Protein AF-A0A527ZBE0-F1 (afdb_monomer)

Solvent-accessible surface area (backbone atoms only — not comparable to full-atom values): 5019 Å² total; per-residue (Å²): 113,75,69,58,58,57,54,57,59,60,63,58,65,67,76,70,67,75,77,82,74,82,75,65,60,73,61,46,56,63,58,40,66,76,46,53,81,36,32,37,58,91,43,96,46,72,63,89,32,54,40,47,44,77,45,82,84,34,54,34,62,61,64,83,98,52,89,63,55,70,67,44,37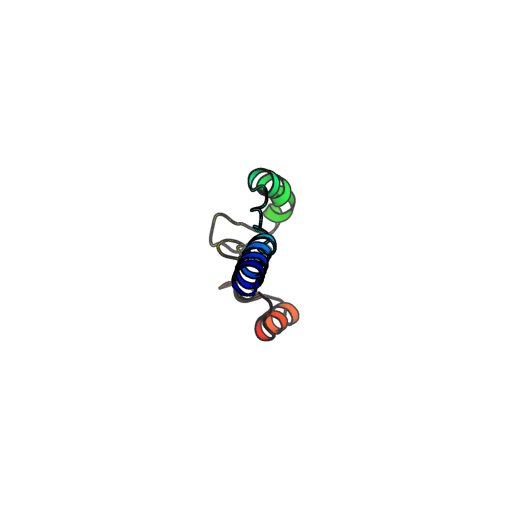,50,41,21,75,75,66,40,82

Mean predicted aligned error: 9.73 Å

Nearest PDB structures (foldseek):
  7ljx-assembly2_B  TM=9.376E-01  e=1.487E-03  Rattus norvegicus
  1hro-assembly2_B  TM=8.878E-01  e=2.789E-03  Rhodopila globiformis
  3nbs-assembly2_D  TM=9.394E-01  e=4.548E-03  Equus caballus
  6xnk-assembly2_G  TM=9.068E-01  e=1.128E-02  Homo sapiens

Secondary structure (DSSP, 8-state):
-HHHHHHHHHHHGGGG----PPP-HHHHHHHHTTTTTT--SSSS--SSS---TT-TTPPTT--TT----HHHHHHHHTT--

Structure (mmCIF, N/CA/C/O backbone):
data_AF-A0A527ZBE0-F1
#
_entry.id   AF-A0A527ZBE0-F1
#
loop_
_atom_site.group_PDB
_atom_site.id
_atom_site.type_symbol
_atom_site.label_atom_id
_atom_site.label_alt_id
_atom_site.label_comp_id
_atom_site.label_asym_id
_atom_site.label_entity_id
_atom_site.label_seq_id
_atom_site.pdbx_PDB_ins_code
_atom_site.Cartn_x
_atom_site.Cartn_y
_atom_site.Cartn_z
_atom_site.occupancy
_atom_site.B_iso_or_equiv
_atom_site.auth_seq_id
_atom_site.auth_comp_id
_atom_site.auth_asym_id
_atom_site.auth_atom_id
_atom_site.pdbx_PDB_model_num
ATOM 1 N N . MET A 1 1 ? -34.128 20.385 -42.776 1.00 52.19 1 MET A N 1
ATOM 2 C CA . MET A 1 1 ? -33.605 21.147 -41.613 1.00 52.19 1 MET A CA 1
ATOM 3 C C . MET A 1 1 ? -33.685 20.378 -40.291 1.00 52.19 1 MET A C 1
ATOM 5 O O . MET A 1 1 ? -32.684 20.350 -39.594 1.00 52.19 1 MET A O 1
ATOM 9 N N . ARG A 1 2 ? -34.785 19.679 -39.958 1.00 54.16 2 ARG A N 1
ATOM 10 C CA . ARG A 1 2 ? -34.887 18.857 -38.725 1.00 54.16 2 ARG A CA 1
ATOM 11 C C . ARG A 1 2 ? -33.913 17.662 -38.640 1.00 54.16 2 ARG A C 1
ATOM 13 O O . ARG A 1 2 ? -33.413 17.373 -37.563 1.00 54.16 2 ARG A O 1
ATOM 20 N N . ALA A 1 3 ? -33.593 17.015 -39.765 1.00 49.91 3 ALA A N 1
ATOM 21 C CA . ALA A 1 3 ? -32.664 15.874 -39.798 1.00 49.91 3 ALA A CA 1
ATOM 22 C C . ALA A 1 3 ? -31.182 16.270 -39.627 1.00 49.91 3 ALA A C 1
ATOM 24 O O . ALA A 1 3 ? -30.402 15.507 -39.070 1.00 49.91 3 ALA A O 1
ATOM 25 N N . ILE A 1 4 ? -30.806 17.486 -40.042 1.00 54.22 4 ILE A N 1
ATOM 26 C CA . ILE A 1 4 ? -29.438 18.013 -39.885 1.00 54.22 4 ILE A CA 1
ATOM 27 C C . ILE A 1 4 ? -29.171 18.351 -38.408 1.00 54.22 4 ILE A C 1
ATOM 29 O O . ILE A 1 4 ? -28.092 18.070 -37.897 1.00 54.22 4 ILE A O 1
ATOM 33 N N . ALA A 1 5 ? -30.181 18.865 -37.697 1.00 52.12 5 ALA A N 1
ATOM 34 C CA . ALA A 1 5 ? -30.091 19.149 -36.265 1.00 52.12 5 ALA A CA 1
ATOM 35 C C . ALA A 1 5 ? -29.908 17.879 -35.408 1.00 52.12 5 ALA A C 1
ATOM 37 O O . ALA A 1 5 ? -29.180 17.920 -34.422 1.00 52.12 5 ALA A O 1
ATOM 38 N N . LEU A 1 6 ? -30.502 16.745 -35.808 1.00 51.69 6 LEU A N 1
ATOM 39 C CA . LEU A 1 6 ? -30.374 15.464 -35.094 1.00 51.69 6 LEU A CA 1
ATOM 40 C C . LEU A 1 6 ? -29.002 14.792 -35.305 1.00 51.69 6 LEU A C 1
ATOM 42 O O . LEU A 1 6 ? -28.453 14.203 -34.374 1.00 51.69 6 LEU A O 1
ATOM 46 N N . PHE A 1 7 ? -28.409 14.925 -36.497 1.00 53.56 7 PHE A N 1
ATOM 47 C CA . PHE A 1 7 ? -27.048 14.439 -36.766 1.00 53.56 7 PHE A CA 1
ATOM 48 C C . PHE A 1 7 ? -25.966 15.292 -36.083 1.00 53.56 7 PHE A C 1
ATOM 50 O O . PHE A 1 7 ? -24.953 14.761 -35.617 1.00 53.56 7 PHE A O 1
ATOM 57 N N . ALA A 1 8 ? -26.197 16.602 -35.957 1.00 53.78 8 ALA A N 1
ATOM 58 C CA . ALA A 1 8 ? -25.280 17.504 -35.264 1.00 53.78 8 ALA A CA 1
ATOM 59 C C . ALA A 1 8 ? -25.177 17.188 -33.759 1.00 53.78 8 ALA A C 1
ATOM 61 O O . ALA A 1 8 ? -24.087 17.244 -33.196 1.00 53.78 8 ALA A O 1
ATOM 62 N N . THR A 1 9 ? -26.275 16.778 -33.113 1.0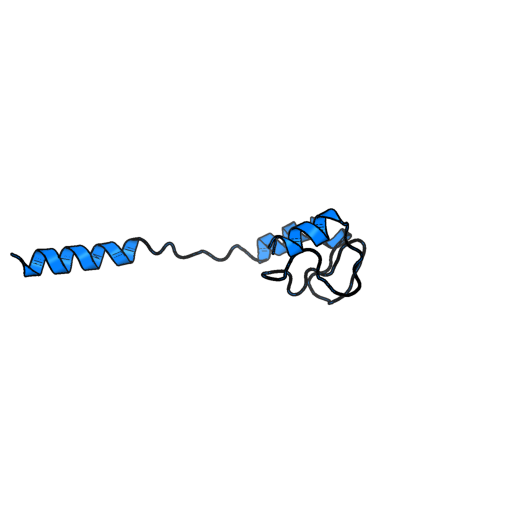0 54.47 9 THR A N 1
ATOM 63 C CA . THR A 1 9 ? -26.274 16.433 -31.680 1.00 54.47 9 THR A CA 1
ATOM 64 C C . THR A 1 9 ? -25.611 15.090 -31.362 1.00 54.47 9 THR A C 1
ATOM 66 O O . THR A 1 9 ? -24.992 14.960 -30.310 1.00 54.47 9 THR A O 1
ATOM 69 N N . ALA A 1 10 ? -25.677 14.099 -32.261 1.00 54.28 10 ALA A N 1
ATOM 70 C CA . ALA A 1 10 ? -25.063 12.783 -32.034 1.00 54.28 10 ALA A CA 1
ATOM 71 C C . ALA A 1 10 ? -23.522 12.822 -32.083 1.00 54.28 10 ALA A C 1
ATOM 73 O O . ALA A 1 10 ? -22.851 12.073 -31.377 1.00 54.28 10 ALA A O 1
ATOM 74 N N . SER A 1 11 ? -22.959 13.734 -32.878 1.00 55.78 11 SER A N 1
ATOM 75 C CA . SER A 1 11 ? -21.510 13.851 -33.097 1.00 55.78 11 SER A CA 1
ATOM 76 C C . SER A 1 11 ? -20.761 14.472 -31.906 1.00 55.78 11 SER A C 1
ATOM 78 O O . SER A 1 11 ? -19.583 14.194 -31.700 1.00 55.78 11 SER A O 1
ATOM 80 N N . VAL A 1 12 ? -21.441 15.285 -31.087 1.00 57.09 12 VAL A N 1
ATOM 81 C CA . VAL A 1 12 ? -20.841 15.958 -29.917 1.00 57.09 12 VAL A CA 1
ATOM 82 C C . VAL A 1 12 ? -20.667 15.002 -28.728 1.00 57.09 12 VAL A C 1
ATOM 84 O O . VAL A 1 12 ? -19.754 15.181 -27.926 1.00 57.09 12 VAL A O 1
ATOM 87 N N . ALA A 1 13 ? -21.480 13.944 -28.628 1.00 57.16 13 ALA A N 1
ATOM 88 C CA . ALA A 1 13 ? -21.435 13.006 -27.503 1.00 57.16 13 ALA A CA 1
ATOM 89 C C . ALA A 1 13 ? -20.165 12.129 -27.470 1.00 57.16 13 ALA A C 1
ATOM 91 O O . ALA A 1 13 ? -19.766 11.668 -26.403 1.00 57.16 13 ALA A O 1
ATOM 92 N N . ILE A 1 14 ? -19.501 11.924 -28.613 1.00 59.62 14 ILE A N 1
ATOM 93 C CA . ILE A 1 14 ? -18.310 11.062 -28.727 1.00 59.62 14 ILE A CA 1
ATOM 94 C C . ILE A 1 14 ? -17.047 11.769 -28.192 1.00 59.62 14 ILE A C 1
ATOM 96 O O . ILE A 1 14 ? -16.111 11.120 -27.739 1.00 59.62 14 ILE A O 1
ATOM 100 N N . LEU A 1 15 ? -17.025 13.106 -28.173 1.00 58.19 15 LEU A N 1
ATOM 101 C CA . LEU A 1 15 ? -15.859 13.900 -27.758 1.00 58.19 15 LEU A CA 1
ATOM 102 C C . LEU A 1 15 ? -15.691 14.025 -26.232 1.00 58.19 15 LEU A C 1
ATOM 104 O O . LEU A 1 15 ? -14.679 14.551 -25.778 1.00 58.19 15 LEU A O 1
ATOM 108 N N . VAL A 1 16 ? -16.660 13.561 -25.435 1.00 63.03 16 VAL A N 1
ATOM 109 C CA . VAL A 1 16 ? -16.659 13.730 -23.966 1.00 63.03 16 VAL A CA 1
ATOM 110 C C . VAL A 1 16 ? -16.135 12.488 -23.231 1.00 63.03 16 VAL A C 1
ATOM 112 O O . VAL A 1 16 ? -15.954 12.509 -22.015 1.00 63.03 16 VAL A O 1
ATOM 115 N N . THR A 1 17 ? -15.838 11.391 -23.936 1.00 62.88 17 THR A N 1
ATOM 116 C CA . THR A 1 17 ? -15.215 10.219 -23.311 1.00 62.88 17 THR A CA 1
ATOM 117 C C . THR A 1 17 ? -13.712 10.447 -23.173 1.00 62.88 17 THR A C 1
ATOM 119 O O . THR A 1 17 ? -12.933 10.069 -24.047 1.00 62.88 17 THR A O 1
ATOM 122 N N . SER A 1 18 ? -13.293 11.076 -22.071 1.00 65.38 18 SER A N 1
ATOM 123 C CA . SER A 1 18 ? -11.885 11.120 -21.665 1.00 65.38 18 SER A CA 1
ATOM 124 C C . SER A 1 18 ? -11.349 9.694 -21.562 1.00 65.38 18 SER A C 1
ATOM 126 O O . SER A 1 18 ? -11.694 8.957 -20.638 1.00 65.38 18 SER A O 1
ATOM 128 N N . GLN A 1 19 ? -10.512 9.291 -22.516 1.00 66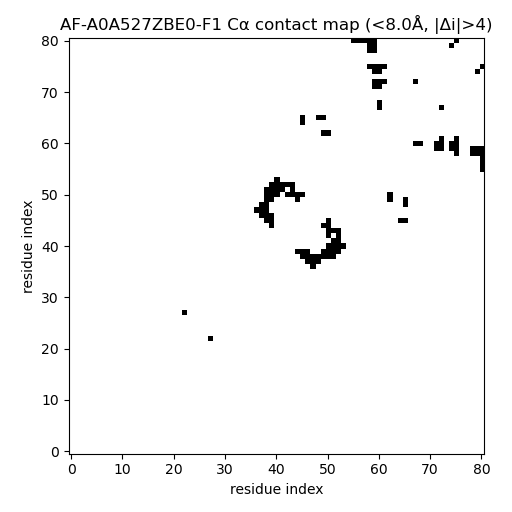.12 19 GLN A N 1
ATOM 129 C CA . GLN A 1 19 ? -9.797 8.024 -22.444 1.00 66.12 19 GLN A CA 1
ATOM 130 C C . GLN A 1 19 ? -8.868 8.081 -21.226 1.00 66.12 19 GLN A C 1
ATOM 132 O O . GLN A 1 19 ? -7.907 8.851 -21.214 1.00 66.12 19 GLN A O 1
ATOM 137 N N . SER A 1 20 ? -9.156 7.303 -20.179 1.00 66.69 20 SER A N 1
ATOM 138 C CA . SER A 1 20 ? -8.237 7.159 -19.050 1.00 66.69 20 SER A CA 1
ATOM 139 C C . SER A 1 20 ? -6.921 6.578 -19.560 1.00 66.69 20 SER A C 1
ATOM 141 O O . SER A 1 20 ? -6.868 5.429 -19.994 1.00 66.69 20 SER A O 1
ATOM 143 N N . GLN A 1 21 ? -5.855 7.375 -19.532 1.00 72.56 21 GLN A N 1
ATOM 144 C CA . GLN A 1 21 ? -4.524 6.887 -19.862 1.00 72.56 21 GLN A CA 1
ATOM 145 C C . GLN A 1 21 ? -3.994 6.059 -18.692 1.00 72.56 21 GLN A C 1
ATOM 147 O O . GLN A 1 21 ? -3.940 6.537 -17.556 1.00 72.56 21 GLN A O 1
ATOM 152 N N . ALA A 1 22 ? -3.603 4.813 -18.964 1.00 71.12 22 ALA A N 1
ATOM 153 C CA . ALA A 1 22 ? -2.835 4.032 -18.005 1.00 71.12 22 ALA A CA 1
ATOM 154 C C . ALA A 1 22 ? -1.528 4.779 -17.681 1.00 71.12 22 ALA A C 1
ATOM 156 O O . ALA A 1 22 ? -0.864 5.302 -18.576 1.00 71.12 22 ALA A O 1
ATOM 157 N N . GLN A 1 23 ? -1.180 4.862 -16.396 1.00 81.81 23 GLN A N 1
ATOM 158 C CA . GLN A 1 23 ? 0.078 5.465 -15.948 1.00 81.81 23 GLN A CA 1
ATOM 159 C C . GLN A 1 23 ? 1.278 4.574 -16.321 1.00 81.81 23 GLN A C 1
ATOM 161 O O . GLN A 1 23 ? 1.136 3.359 -16.464 1.00 81.81 23 GLN A O 1
ATOM 166 N N . ASP A 1 24 ? 2.468 5.173 -16.447 1.00 92.75 24 ASP A N 1
ATOM 167 C CA . ASP A 1 24 ? 3.717 4.462 -16.752 1.00 92.75 24 ASP A CA 1
ATOM 168 C C . ASP A 1 24 ? 4.121 3.528 -15.596 1.00 92.75 24 ASP A C 1
ATOM 170 O O . ASP A 1 24 ? 4.603 3.959 -14.542 1.00 92.75 24 ASP A O 1
ATOM 174 N N . ALA A 1 25 ? 3.939 2.225 -15.809 1.00 91.81 25 ALA A N 1
ATOM 175 C CA . ALA A 1 25 ? 4.285 1.198 -14.835 1.00 91.81 25 ALA A CA 1
ATOM 176 C C . ALA A 1 25 ? 5.799 1.112 -14.568 1.00 91.81 25 ALA A C 1
ATOM 178 O O . ALA A 1 25 ? 6.194 0.857 -13.431 1.00 91.81 25 ALA A O 1
ATOM 179 N N . ALA A 1 26 ? 6.648 1.376 -15.567 1.00 93.88 26 ALA A N 1
ATOM 180 C CA . ALA A 1 26 ? 8.101 1.341 -15.405 1.00 93.88 26 ALA A CA 1
ATOM 181 C C . ALA A 1 26 ? 8.593 2.517 -14.546 1.00 93.88 26 ALA A C 1
ATOM 183 O O . ALA A 1 26 ? 9.491 2.366 -13.713 1.00 93.88 26 ALA A O 1
ATOM 184 N N . ALA A 1 27 ? 7.977 3.694 -14.687 1.00 94.94 27 ALA A N 1
ATOM 185 C CA . ALA A 1 27 ? 8.188 4.794 -13.748 1.00 94.94 27 ALA A CA 1
ATOM 186 C C . ALA A 1 27 ? 7.668 4.444 -12.341 1.00 94.94 27 ALA A C 1
ATOM 188 O O . ALA A 1 27 ? 8.348 4.713 -11.346 1.00 94.94 27 ALA A O 1
ATOM 189 N N . GLY A 1 28 ? 6.502 3.795 -12.249 1.00 94.31 28 GLY A N 1
ATOM 190 C CA . GLY A 1 28 ? 5.923 3.317 -10.991 1.00 94.31 28 GLY A CA 1
ATOM 191 C C . GLY A 1 28 ? 6.834 2.350 -10.229 1.00 94.31 28 GLY A C 1
ATOM 192 O O . GLY A 1 28 ? 7.024 2.511 -9.023 1.00 94.31 28 GLY A O 1
ATOM 193 N N . GLU A 1 29 ? 7.474 1.409 -10.925 1.00 94.94 29 GLU A N 1
ATOM 194 C CA . GLU A 1 29 ? 8.447 0.475 -10.344 1.00 94.94 29 GLU A CA 1
ATOM 195 C C . GLU A 1 29 ? 9.611 1.214 -9.665 1.00 94.94 29 GLU A C 1
ATOM 197 O O . GLU A 1 29 ? 9.981 0.907 -8.527 1.00 94.94 29 GLU A O 1
ATOM 202 N N . LYS A 1 30 ? 10.142 2.263 -10.310 1.00 96.56 30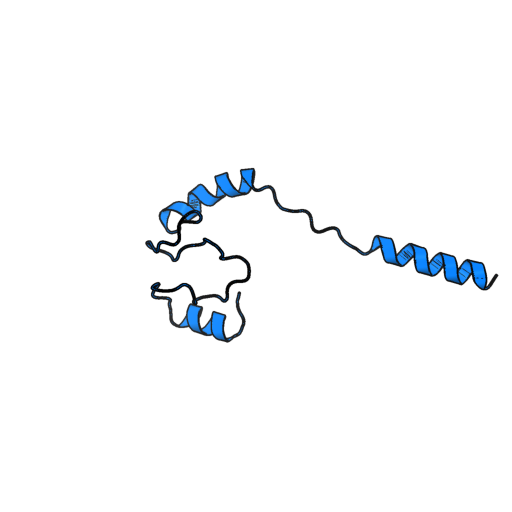 LYS A N 1
ATOM 203 C CA . LYS A 1 30 ? 11.204 3.104 -9.731 1.00 96.56 30 LYS A CA 1
ATOM 204 C C . LYS A 1 30 ? 10.731 3.818 -8.465 1.00 96.56 30 LYS A C 1
ATOM 206 O O . LYS A 1 30 ? 11.465 3.873 -7.479 1.00 96.56 30 LYS A O 1
ATOM 211 N N . VAL A 1 31 ? 9.504 4.343 -8.457 1.00 96.50 31 VAL A N 1
ATOM 212 C CA . VAL A 1 31 ? 8.914 4.995 -7.273 1.00 96.50 31 VAL A CA 1
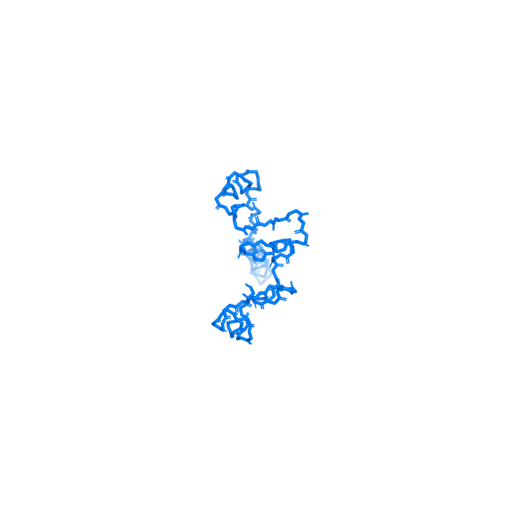ATOM 213 C C . VAL A 1 31 ? 8.688 3.990 -6.141 1.00 96.50 31 VAL A C 1
ATOM 215 O O . VAL A 1 31 ? 8.944 4.312 -4.976 1.00 96.50 31 VAL A O 1
ATOM 218 N N . PHE A 1 32 ? 8.295 2.757 -6.471 1.00 97.06 32 PHE A N 1
ATOM 219 C CA . PHE A 1 32 ? 8.043 1.692 -5.501 1.00 97.06 32 PHE A CA 1
ATOM 220 C C . PHE A 1 32 ? 9.283 1.321 -4.674 1.00 97.06 32 PHE A C 1
ATOM 222 O O . PHE A 1 32 ? 9.154 0.771 -3.579 1.00 97.06 32 PHE A O 1
ATOM 229 N N . ALA A 1 33 ? 10.489 1.706 -5.108 1.00 96.75 33 ALA A N 1
ATOM 230 C CA . ALA A 1 33 ? 11.702 1.602 -4.300 1.00 96.75 33 ALA A CA 1
ATOM 231 C C . ALA A 1 33 ? 11.582 2.280 -2.919 1.00 96.75 33 ALA A C 1
ATOM 233 O O . ALA A 1 33 ? 12.241 1.847 -1.976 1.00 96.75 33 ALA A O 1
ATOM 234 N N . LYS A 1 34 ? 10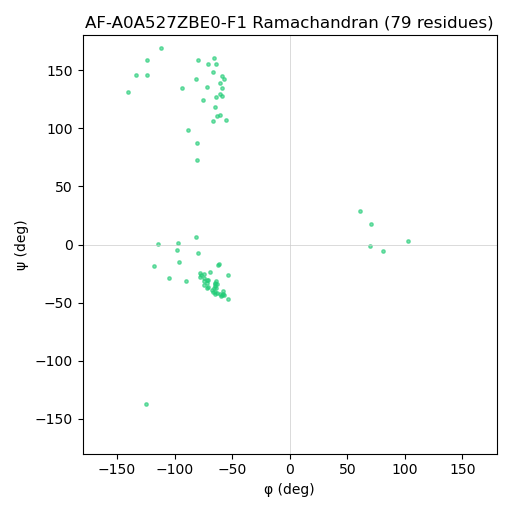.720 3.295 -2.779 1.00 97.00 34 LYS A N 1
ATOM 235 C CA . LYS A 1 34 ? 10.411 3.953 -1.497 1.00 97.00 34 LYS A CA 1
ATOM 236 C C . LYS A 1 34 ? 9.443 3.140 -0.632 1.00 97.00 34 LYS A C 1
ATOM 238 O O . LYS A 1 34 ? 9.479 3.230 0.588 1.00 97.00 34 LYS A O 1
ATOM 243 N N . CYS A 1 35 ? 8.582 2.342 -1.256 1.00 97.75 35 CYS A N 1
ATOM 244 C CA . CY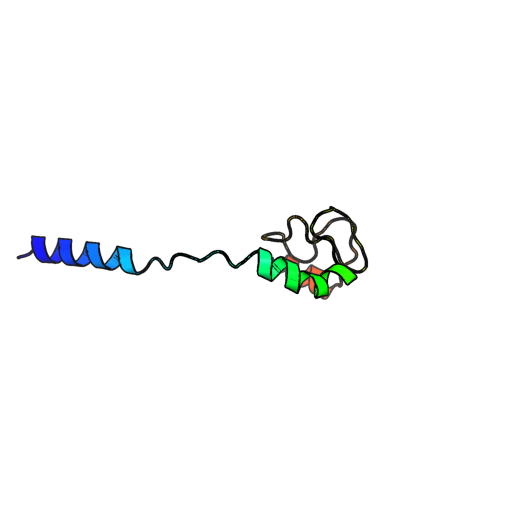S A 1 35 ? 7.528 1.564 -0.605 1.00 97.75 35 CYS A CA 1
ATOM 245 C C . CYS A 1 35 ? 8.013 0.167 -0.191 1.00 97.75 35 CYS A C 1
ATOM 247 O O . CYS A 1 35 ? 7.560 -0.371 0.821 1.00 97.75 35 CYS A O 1
ATOM 249 N N . LYS A 1 36 ? 8.961 -0.410 -0.949 1.00 96.56 36 LYS A N 1
ATOM 250 C CA . LYS A 1 36 ? 9.442 -1.796 -0.787 1.00 96.56 36 LYS A CA 1
ATOM 251 C C . LYS A 1 36 ? 10.105 -2.094 0.562 1.00 96.56 36 LYS A C 1
ATOM 253 O O . LYS A 1 36 ? 10.273 -3.257 0.926 1.00 96.56 36 LYS A O 1
ATOM 258 N N . VAL A 1 37 ? 10.501 -1.046 1.292 1.00 96.75 37 VAL A N 1
ATOM 259 C CA . VAL A 1 37 ? 11.022 -1.161 2.661 1.00 96.75 37 VAL A CA 1
ATOM 260 C C . VAL A 1 37 ? 9.955 -1.706 3.612 1.00 96.75 37 VAL A C 1
ATOM 262 O O . VAL A 1 37 ? 10.256 -2.551 4.451 1.00 96.75 37 VAL A O 1
ATOM 265 N N . CYS A 1 38 ? 8.697 -1.298 3.426 1.00 98.31 38 CYS A N 1
ATOM 266 C CA . CYS A 1 38 ? 7.586 -1.719 4.274 1.00 98.31 38 CYS A CA 1
ATOM 267 C C . CYS A 1 38 ? 6.676 -2.751 3.606 1.00 98.31 38 CYS A C 1
ATOM 269 O O . CYS A 1 38 ? 6.082 -3.562 4.309 1.00 98.31 38 CYS A O 1
ATOM 271 N N . HIS A 1 39 ? 6.570 -2.735 2.278 1.00 98.50 39 HIS A N 1
ATOM 272 C CA . HIS A 1 39 ? 5.583 -3.512 1.534 1.00 98.50 39 HIS A CA 1
ATOM 273 C C . HIS A 1 39 ? 6.213 -4.436 0.489 1.00 98.50 39 HIS A C 1
ATOM 275 O O . HIS A 1 39 ? 7.325 -4.214 0.015 1.00 98.50 39 HIS A O 1
ATOM 281 N N . VAL A 1 40 ? 5.468 -5.465 0.095 1.00 96.94 40 VAL A N 1
ATOM 282 C CA . VAL A 1 40 ? 5.755 -6.323 -1.066 1.00 96.94 40 VAL A CA 1
ATOM 283 C C . VAL A 1 40 ? 4.559 -6.308 -2.000 1.00 96.94 40 VAL A C 1
ATOM 285 O O . VAL A 1 40 ? 3.429 -6.187 -1.540 1.00 96.94 40 VAL A O 1
ATOM 288 N N . VAL A 1 41 ? 4.808 -6.388 -3.304 1.00 95.88 41 VAL A N 1
ATOM 289 C CA . VAL A 1 41 ? 3.763 -6.325 -4.342 1.00 95.88 41 VAL A CA 1
ATOM 290 C C . VAL A 1 41 ? 3.690 -7.610 -5.170 1.00 95.88 41 VAL A C 1
ATOM 292 O O . VAL A 1 41 ? 2.669 -7.896 -5.779 1.00 95.88 41 VAL A O 1
ATOM 295 N N . ASP A 1 42 ? 4.750 -8.413 -5.137 1.00 94.12 42 ASP A N 1
ATOM 296 C CA . ASP A 1 42 ? 4.949 -9.640 -5.908 1.00 94.12 42 ASP A CA 1
ATOM 297 C C . ASP A 1 42 ? 4.578 -10.917 -5.137 1.00 94.12 42 ASP A C 1
ATOM 299 O O . ASP A 1 42 ? 4.442 -11.985 -5.730 1.00 94.12 42 ASP A O 1
ATOM 303 N N . LYS A 1 43 ? 4.423 -10.825 -3.812 1.00 94.62 43 LYS A N 1
ATOM 304 C CA . LYS A 1 43 ? 4.122 -11.959 -2.930 1.00 94.62 43 LYS A CA 1
ATOM 305 C C . LYS A 1 43 ? 3.009 -11.616 -1.960 1.00 94.62 43 LYS A C 1
ATOM 307 O O . LYS A 1 43 ? 2.926 -10.493 -1.455 1.00 94.62 43 LYS A O 1
ATOM 312 N N . ASP A 1 44 ? 2.193 -12.611 -1.646 1.00 95.25 44 ASP A N 1
ATOM 313 C CA . ASP A 1 44 ? 1.197 -12.516 -0.585 1.00 95.25 44 ASP A CA 1
ATOM 314 C C . ASP A 1 44 ? 1.858 -12.740 0.787 1.00 95.25 44 ASP A C 1
ATOM 316 O O . ASP A 1 44 ? 1.798 -13.815 1.379 1.00 95.25 44 ASP A O 1
ATOM 320 N N . GLN A 1 45 ? 2.625 -11.742 1.234 1.00 96.06 45 GLN A N 1
ATOM 321 C CA . GLN A 1 45 ? 3.384 -11.792 2.480 1.00 96.06 45 GLN A CA 1
ATOM 322 C C . GLN A 1 45 ? 3.325 -10.444 3.205 1.00 96.06 45 GLN A C 1
ATOM 324 O O . GLN A 1 45 ? 3.627 -9.397 2.636 1.00 96.06 45 GLN A O 1
ATOM 329 N N . ASN A 1 46 ? 3.024 -10.475 4.500 1.00 97.38 46 ASN A N 1
ATOM 330 C CA . ASN A 1 46 ? 3.088 -9.297 5.360 1.00 97.38 46 ASN A CA 1
ATOM 331 C C . ASN A 1 46 ? 4.525 -9.016 5.828 1.00 97.38 46 ASN A C 1
ATOM 333 O O . ASN A 1 46 ? 5.290 -9.935 6.130 1.00 97.38 46 ASN A O 1
ATOM 337 N N . LYS A 1 47 ? 4.886 -7.733 5.902 1.00 95.94 47 LYS A N 1
ATOM 338 C CA . LYS A 1 47 ? 6.142 -7.227 6.478 1.00 95.94 47 LYS A CA 1
ATOM 339 C C . LYS A 1 47 ? 5.807 -6.200 7.570 1.00 95.94 47 LYS A C 1
ATOM 341 O O . LYS A 1 47 ? 4.888 -6.413 8.354 1.00 95.94 47 LYS A O 1
ATOM 346 N N . VAL A 1 48 ? 6.531 -5.077 7.605 1.00 97.62 48 VAL A N 1
ATOM 347 C CA . VAL A 1 48 ? 6.169 -3.893 8.397 1.00 97.62 48 VAL A CA 1
ATOM 348 C C . VAL A 1 48 ? 4.778 -3.394 7.992 1.00 97.62 48 VAL A C 1
ATOM 350 O O . VAL A 1 48 ? 3.987 -3.022 8.852 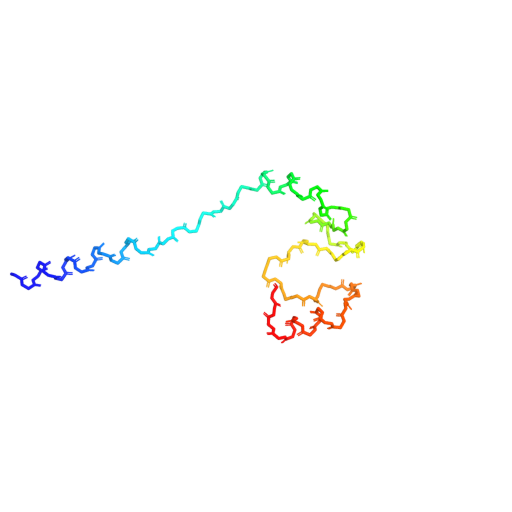1.00 97.62 48 VAL A O 1
ATOM 353 N N . GLY A 1 49 ? 4.468 -3.420 6.692 1.00 97.81 49 GLY A N 1
ATOM 354 C CA . GLY A 1 49 ? 3.136 -3.188 6.142 1.00 97.81 49 GLY A CA 1
ATOM 355 C C . GLY A 1 49 ? 2.524 -4.451 5.514 1.00 97.81 49 GLY A C 1
ATOM 356 O O . GLY A 1 49 ? 3.224 -5.451 5.318 1.00 97.81 49 GLY A O 1
ATOM 357 N N . PRO A 1 50 ? 1.223 -4.419 5.176 1.00 98.38 50 PRO A N 1
ATOM 358 C CA . PRO A 1 50 ? 0.543 -5.515 4.488 1.00 98.38 50 PRO A CA 1
ATOM 359 C C . PRO A 1 50 ? 1.081 -5.735 3.070 1.00 98.38 50 PRO A C 1
ATOM 361 O O . PRO A 1 50 ? 1.640 -4.809 2.469 1.00 98.38 50 PRO A O 1
ATOM 364 N N . SER A 1 51 ? 0.844 -6.915 2.490 1.00 98.00 51 SER A N 1
ATOM 365 C CA . SER A 1 51 ? 1.083 -7.106 1.055 1.00 98.00 51 SER A CA 1
ATOM 366 C C . SER A 1 51 ? 0.218 -6.153 0.224 1.00 98.00 51 SER A C 1
ATOM 368 O O . SER A 1 51 ? -0.962 -5.927 0.505 1.00 98.00 51 SER A O 1
ATOM 370 N N . LEU A 1 52 ? 0.812 -5.593 -0.827 1.00 97.88 52 LEU A N 1
ATOM 371 C CA . LEU A 1 52 ? 0.148 -4.773 -1.836 1.00 97.88 52 LEU A CA 1
ATOM 372 C C . LEU A 1 52 ? -0.226 -5.577 -3.089 1.00 97.88 52 LEU A C 1
ATOM 374 O O . LEU A 1 52 ? -0.818 -5.016 -4.010 1.00 97.88 52 LEU A O 1
ATOM 378 N N . SER A 1 53 ? 0.052 -6.885 -3.118 1.00 96.69 53 SER A N 1
ATOM 379 C CA . SER A 1 53 ? -0.488 -7.762 -4.159 1.00 96.69 53 SER A CA 1
ATOM 380 C C . SER A 1 53 ? -2.018 -7.702 -4.129 1.00 96.69 53 SER A C 1
ATOM 382 O O . SER A 1 53 ? -2.628 -7.806 -3.059 1.00 96.69 53 SER A O 1
ATOM 384 N N . GLY A 1 54 ? -2.637 -7.436 -5.282 1.00 94.31 54 GLY A N 1
ATOM 385 C CA . GLY A 1 54 ? -4.090 -7.281 -5.404 1.00 94.31 54 GLY A CA 1
ATOM 386 C C . GLY A 1 54 ? -4.681 -6.130 -4.578 1.00 94.31 54 GLY A C 1
ATOM 387 O O . GLY A 1 54 ? -5.817 -6.234 -4.126 1.00 94.31 54 GLY A O 1
ATOM 388 N N . VAL A 1 55 ? -3.922 -5.058 -4.310 1.00 96.31 55 VAL A N 1
ATOM 389 C CA . VAL A 1 55 ? -4.425 -3.919 -3.516 1.00 96.31 55 VAL A CA 1
ATOM 390 C C . VAL A 1 55 ? -5.456 -3.069 -4.261 1.00 96.31 55 VAL A C 1
ATOM 392 O O . VAL A 1 55 ? -6.345 -2.505 -3.634 1.00 96.31 55 VAL A O 1
ATOM 395 N N . ILE A 1 56 ? -5.373 -2.985 -5.590 1.00 95.19 56 ILE A N 1
ATOM 396 C CA . ILE A 1 56 ? -6.279 -2.151 -6.385 1.00 95.19 56 ILE A CA 1
ATOM 397 C C . ILE A 1 56 ? -7.709 -2.691 -6.280 1.00 95.19 56 ILE A C 1
ATOM 399 O O . ILE A 1 56 ? -7.983 -3.824 -6.666 1.00 95.19 56 ILE A O 1
ATOM 403 N N . GLY A 1 57 ? -8.615 -1.871 -5.742 1.00 95.75 57 GLY A N 1
ATOM 404 C CA . GLY A 1 57 ? -10.027 -2.215 -5.540 1.00 95.75 57 GLY A CA 1
ATOM 405 C C . GLY A 1 57 ? -10.321 -3.053 -4.289 1.00 95.75 57 GLY A C 1
ATOM 406 O O . GLY A 1 57 ? -11.492 -3.261 -3.962 1.00 95.75 57 GLY A O 1
ATOM 407 N N . ARG A 1 58 ? -9.294 -3.505 -3.558 1.00 97.31 58 ARG A N 1
ATOM 408 C CA . ARG A 1 58 ? -9.469 -4.164 -2.257 1.00 97.31 58 ARG A CA 1
ATOM 409 C C . ARG A 1 58 ? -10.015 -3.155 -1.247 1.00 97.31 58 ARG A C 1
ATOM 411 O O . ARG A 1 58 ? -9.712 -1.985 -1.352 1.00 97.31 58 ARG A O 1
ATOM 418 N N . THR A 1 59 ? -10.817 -3.586 -0.274 1.00 98.25 59 THR A N 1
ATOM 419 C CA . THR A 1 59 ? -11.257 -2.702 0.821 1.00 98.25 59 THR A CA 1
ATOM 420 C C . THR A 1 59 ? -10.086 -2.416 1.770 1.00 98.25 59 THR A C 1
ATOM 422 O O . THR A 1 59 ? -9.369 -3.345 2.164 1.00 98.25 59 THR A O 1
ATOM 425 N N . ALA A 1 60 ? -9.904 -1.166 2.189 1.00 98.31 60 ALA A N 1
ATOM 426 C CA . ALA A 1 60 ? -8.822 -0.778 3.086 1.00 98.31 60 ALA A CA 1
ATOM 427 C C . ALA A 1 60 ? -8.880 -1.543 4.420 1.00 98.31 60 ALA A C 1
ATOM 429 O O . ALA A 1 60 ? -9.950 -1.855 4.938 1.00 98.31 60 ALA A O 1
ATOM 430 N N . GLY A 1 61 ? -7.718 -1.870 4.992 1.00 97.69 61 GLY A N 1
ATOM 431 C CA . GLY A 1 61 ? -7.653 -2.532 6.300 1.00 97.69 61 GLY A CA 1
ATOM 432 C C . GLY A 1 61 ? -8.116 -3.996 6.335 1.00 97.69 61 GLY A C 1
ATOM 433 O O . GLY A 1 61 ? -8.408 -4.497 7.417 1.00 97.69 61 GLY A O 1
ATOM 434 N N . THR A 1 62 ? -8.205 -4.684 5.187 1.00 97.75 62 THR A N 1
ATOM 435 C CA . THR A 1 62 ? -8.763 -6.055 5.109 1.00 97.75 62 THR A CA 1
ATOM 436 C C . THR A 1 62 ? -7.776 -7.151 4.710 1.00 97.75 62 THR A C 1
ATOM 438 O O . THR A 1 62 ? -8.169 -8.312 4.619 1.00 97.75 62 THR A O 1
ATOM 441 N N . HIS A 1 63 ? -6.502 -6.829 4.464 1.00 97.88 63 HIS A N 1
ATOM 442 C CA . HIS A 1 63 ? -5.542 -7.851 4.052 1.00 97.88 63 HIS A CA 1
ATOM 443 C C . HIS A 1 63 ? -5.338 -8.908 5.162 1.00 97.88 63 HIS A C 1
ATOM 445 O O . HIS A 1 63 ? -5.043 -8.525 6.302 1.00 97.88 63 HIS A O 1
ATOM 451 N N . PRO A 1 64 ? -5.482 -10.215 4.865 1.00 96.19 64 PRO A N 1
ATOM 452 C CA . PRO A 1 64 ? -5.435 -11.265 5.876 1.00 96.19 64 PRO A CA 1
ATOM 453 C C . PRO A 1 64 ? -4.138 -11.271 6.686 1.00 96.19 64 PRO A C 1
ATOM 455 O O . PRO A 1 64 ? -3.045 -11.019 6.180 1.00 96.19 64 PRO A O 1
ATOM 458 N N . GLY A 1 65 ? -4.260 -11.567 7.979 1.00 96.06 65 GLY A N 1
ATOM 459 C CA . GLY A 1 65 ? -3.110 -11.737 8.868 1.00 96.06 65 GLY A CA 1
ATOM 460 C C . GLY A 1 65 ? -2.323 -10.461 9.198 1.00 96.06 65 GLY A C 1
ATOM 461 O O . GLY A 1 65 ? -1.379 -10.546 9.982 1.00 96.06 65 GLY A O 1
ATOM 462 N N . PHE A 1 66 ? -2.689 -9.288 8.664 1.00 98.25 66 PHE A N 1
ATOM 463 C CA . PHE A 1 66 ? -2.070 -8.015 9.043 1.00 98.25 66 PHE A CA 1
ATOM 464 C C . PHE A 1 66 ? -2.864 -7.314 10.153 1.00 98.25 66 PHE A C 1
ATOM 466 O O . PHE A 1 66 ? -4.088 -7.200 10.095 1.00 98.25 66 PHE A O 1
ATOM 473 N N . LYS A 1 67 ? -2.164 -6.806 11.173 1.00 97.81 67 LYS A N 1
ATOM 474 C CA . LYS A 1 67 ? -2.780 -6.051 12.272 1.00 97.81 67 LYS A CA 1
ATOM 475 C C . LYS A 1 67 ? -2.858 -4.569 11.912 1.00 97.81 67 LYS A C 1
ATOM 477 O O . LYS A 1 67 ? -1.887 -3.834 12.061 1.00 97.81 67 LYS A O 1
ATOM 482 N N . TYR A 1 68 ? -4.022 -4.133 11.449 1.00 98.06 68 TYR A N 1
ATOM 483 C CA . TYR A 1 68 ? -4.276 -2.731 11.130 1.00 98.06 68 TYR A CA 1
ATOM 484 C C . TYR A 1 68 ? -4.570 -1.884 12.368 1.00 98.06 68 TYR A C 1
ATOM 486 O O . TYR A 1 68 ? -5.015 -2.379 13.404 1.00 98.06 68 TYR A O 1
ATOM 494 N N . SER A 1 69 ? -4.378 -0.571 12.233 1.00 98.12 69 SER A N 1
ATOM 495 C CA . SER A 1 69 ? -4.906 0.379 13.206 1.00 98.12 69 SER A CA 1
ATOM 496 C C . SER A 1 69 ? -6.438 0.346 13.213 1.00 98.12 69 SER A C 1
ATOM 498 O O . SER A 1 69 ? -7.086 0.019 12.208 1.00 98.12 69 SER A O 1
ATOM 500 N N . LYS A 1 70 ? -7.027 0.741 14.347 1.00 98.25 70 LYS A N 1
ATOM 501 C CA . LYS A 1 70 ? -8.481 0.907 14.473 1.00 98.25 70 LYS A CA 1
ATOM 502 C C . LYS A 1 70 ? -9.022 1.841 13.383 1.00 98.25 70 LYS A C 1
ATOM 504 O O . LYS A 1 70 ? -9.945 1.462 12.673 1.00 98.25 70 LYS A O 1
ATOM 509 N N . ALA A 1 71 ? -8.364 2.985 13.182 1.00 98.44 71 ALA A N 1
ATOM 510 C CA . ALA A 1 71 ? -8.750 3.979 12.184 1.00 98.44 71 ALA A CA 1
ATOM 511 C C . ALA A 1 71 ? -8.763 3.423 10.748 1.00 98.44 71 ALA A C 1
ATOM 513 O O . ALA A 1 71 ? -9.711 3.665 10.011 1.00 98.44 71 ALA A O 1
ATOM 514 N N . MET A 1 72 ? -7.754 2.639 10.347 1.00 98.31 72 MET A N 1
ATOM 515 C CA . MET A 1 72 ? -7.712 2.058 8.997 1.00 98.31 72 MET A CA 1
ATOM 516 C C . MET A 1 72 ? -8.824 1.021 8.788 1.00 98.31 72 MET A C 1
ATOM 518 O O . MET A 1 72 ? -9.446 0.970 7.730 1.00 98.31 72 MET A O 1
ATOM 522 N N . THR A 1 73 ? -9.105 0.220 9.817 1.00 98.19 73 THR A N 1
ATOM 523 C CA . THR A 1 73 ? -10.202 -0.758 9.785 1.00 98.19 73 THR A CA 1
ATOM 524 C C . THR A 1 73 ? -11.563 -0.061 9.681 1.00 98.19 73 THR A C 1
ATOM 526 O O . THR A 1 73 ? -12.431 -0.496 8.929 1.00 98.19 73 THR A O 1
ATOM 529 N N . GLU A 1 74 ? -11.764 1.024 10.430 1.00 98.44 74 GLU A N 1
ATOM 530 C CA . GLU A 1 74 ? -12.990 1.829 10.385 1.00 98.44 74 GLU A CA 1
ATOM 531 C C . GLU A 1 74 ? -13.165 2.534 9.038 1.00 98.44 74 GLU A C 1
ATO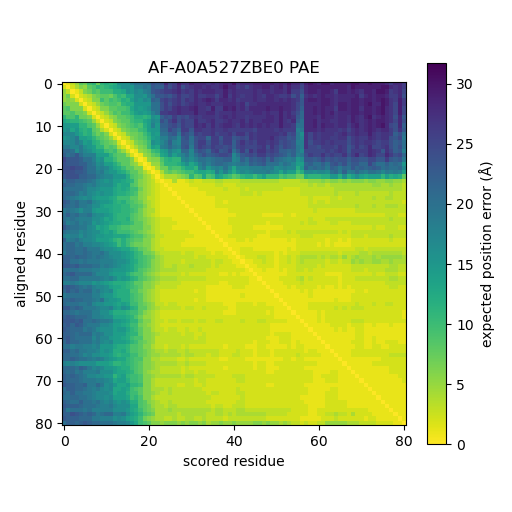M 533 O O . GLU A 1 74 ? -14.261 2.496 8.486 1.00 98.44 74 GLU A O 1
ATOM 538 N N . ALA A 1 75 ? -12.089 3.074 8.461 1.00 98.38 75 ALA A N 1
ATOM 539 C CA . ALA A 1 75 ? -12.120 3.668 7.128 1.00 98.38 75 ALA A CA 1
ATOM 540 C C . ALA A 1 75 ? -12.534 2.646 6.054 1.00 98.38 75 ALA A C 1
ATOM 542 O O . ALA A 1 75 ? -13.366 2.937 5.195 1.00 98.38 75 ALA A O 1
ATOM 543 N N . GLY A 1 76 ? -12.016 1.415 6.126 1.00 98.00 76 GLY A N 1
ATOM 544 C CA . GLY A 1 76 ? -12.455 0.325 5.250 1.00 98.00 76 GLY A CA 1
ATOM 545 C C . GLY A 1 76 ? -13.948 0.017 5.393 1.00 98.00 76 GLY A C 1
ATOM 546 O O . GLY A 1 76 ? -14.662 -0.104 4.397 1.00 98.00 76 GLY A O 1
ATOM 547 N N . LYS A 1 77 ? -14.454 -0.036 6.633 1.00 98.19 77 LYS A N 1
ATOM 548 C CA . LYS A 1 77 ? -15.890 -0.224 6.918 1.00 98.19 77 LYS A CA 1
ATOM 549 C C . LYS A 1 77 ? -16.752 0.933 6.409 1.00 98.19 77 LYS A C 1
ATOM 551 O O . LYS A 1 77 ? -17.886 0.692 6.009 1.00 98.19 77 LYS A O 1
ATOM 556 N N . SER A 1 78 ? -16.223 2.157 6.385 1.00 98.25 78 SER A N 1
ATOM 557 C CA . SER A 1 78 ? -16.896 3.326 5.808 1.00 98.25 78 SER A CA 1
ATOM 558 C C . SER A 1 78 ? -16.760 3.422 4.283 1.00 98.25 78 SER A C 1
ATOM 560 O O . SER A 1 78 ? -17.169 4.421 3.699 1.00 98.25 78 SER A O 1
ATOM 562 N N . GLY A 1 79 ? -16.189 2.406 3.628 1.00 96.69 79 GLY A N 1
ATOM 563 C CA . GLY A 1 79 ? -16.151 2.291 2.171 1.00 96.69 79 GLY A CA 1
ATOM 564 C C . GLY A 1 79 ? -14.819 2.652 1.520 1.00 96.69 79 GLY A C 1
ATOM 565 O O . GLY A 1 79 ? -14.739 2.584 0.293 1.00 96.69 79 GLY A O 1
ATOM 566 N N . LEU A 1 80 ? -13.778 2.986 2.294 1.00 96.94 80 LEU A N 1
ATOM 567 C CA . LEU A 1 80 ? -12.444 3.199 1.736 1.00 96.94 80 LEU A CA 1
ATOM 568 C C . LEU A 1 80 ? -11.951 1.911 1.063 1.00 96.94 80 LEU A C 1
ATOM 570 O O . LEU A 1 80 ? -12.000 0.822 1.645 1.00 96.94 80 LEU A O 1
ATOM 574 N N . LYS A 1 81 ? -11.491 2.054 -0.176 1.00 92.25 81 LYS A N 1
ATOM 575 C CA . LYS A 1 81 ? -10.824 1.005 -0.941 1.00 92.25 81 LYS A CA 1
ATOM 576 C C . LYS A 1 81 ? -9.321 1.192 -0.791 1.00 92.25 81 LYS A C 1
ATOM 578 O O . LYS A 1 81 ? -8.851 2.291 -1.149 1.00 92.25 81 LYS A O 1
#

Sequence (81 aa):
MRAIALFATASVAILVTSQSQAQDAAAGEKVFAKCKVCHVVDKDQNKVGPSLSGVIGRTAGTHPGFKYSKAMTEAGKSGLK

pLDDT: mean 86.15, std 17.37, range [49.91, 98.5]

Foldseek 3Di:
DVVVVVVVVVVVVVVPPDDDDDDDVVVVVVVCVVVVVQEAQPDQDHGVHGHCPVVVPDQFPPRPPDDDDPVRVVSSVVPHD

Radius of gyration: 21.58 Å; Cα contacts (8 Å, |Δi|>4): 64; chains: 1; bounding box: 47×34×56 Å